Protein AF-A0A956W4H2-F1 (afdb_monomer_lite)

Structure (mmCIF, N/CA/C/O backbone):
data_AF-A0A956W4H2-F1
#
_entry.id   AF-A0A956W4H2-F1
#
loop_
_atom_site.group_PDB
_atom_site.id
_atom_site.type_symbol
_atom_site.label_atom_id
_atom_site.label_alt_id
_atom_site.label_comp_id
_atom_site.label_asym_id
_atom_site.label_entity_id
_atom_site.label_seq_id
_atom_site.pdbx_PDB_ins_code
_atom_site.Cartn_x
_atom_site.Cartn_y
_atom_site.Cartn_z
_atom_site.occupancy
_atom_site.B_iso_or_equiv
_atom_site.auth_seq_id
_atom_site.auth_comp_id
_atom_site.auth_asym_id
_atom_site.auth_atom_id
_atom_site.pdbx_PDB_model_num
ATOM 1 N N . VAL A 1 1 ? -1.738 -5.622 8.835 1.00 96.38 1 VAL A N 1
ATOM 2 C CA . VAL A 1 1 ? -2.962 -5.263 8.076 1.00 96.38 1 VAL A CA 1
ATOM 3 C C . VAL A 1 1 ? -2.923 -5.839 6.670 1.00 96.38 1 VAL A C 1
ATOM 5 O O . VAL A 1 1 ? -3.871 -6.510 6.296 1.00 96.38 1 VAL A O 1
ATOM 8 N N . MET A 1 2 ? -1.835 -5.641 5.915 1.00 97.19 2 MET A N 1
ATOM 9 C CA . MET A 1 2 ? -1.691 -6.159 4.545 1.00 97.19 2 MET A CA 1
ATOM 10 C C . MET A 1 2 ? -1.968 -7.664 4.428 1.00 97.19 2 MET A C 1
ATOM 12 O O . MET A 1 2 ? -2.796 -8.061 3.619 1.00 97.19 2 MET A O 1
ATOM 16 N N . ARG A 1 3 ? -1.355 -8.484 5.291 1.00 95.44 3 ARG A N 1
ATOM 17 C CA . ARG A 1 3 ? -1.586 -9.936 5.311 1.00 95.44 3 ARG A CA 1
ATOM 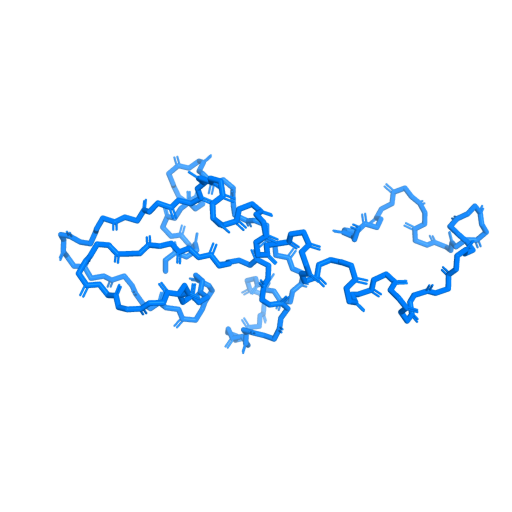18 C C . ARG A 1 3 ? -3.058 -10.311 5.525 1.00 95.44 3 ARG A C 1
ATOM 20 O O . ARG A 1 3 ? -3.587 -11.116 4.776 1.00 95.44 3 ARG A O 1
ATOM 27 N N . ALA A 1 4 ? -3.738 -9.677 6.481 1.00 96.44 4 ALA A N 1
ATOM 28 C CA . ALA A 1 4 ? -5.161 -9.928 6.726 1.00 96.44 4 ALA A CA 1
ATOM 29 C C . ALA A 1 4 ? -6.041 -9.534 5.522 1.00 96.44 4 ALA A C 1
ATOM 31 O O . ALA A 1 4 ? -7.016 -10.214 5.214 1.00 96.44 4 ALA A O 1
ATOM 32 N N . ALA A 1 5 ? -5.686 -8.461 4.803 1.00 96.50 5 ALA A N 1
ATOM 33 C CA . ALA A 1 5 ? -6.365 -8.098 3.560 1.00 96.50 5 ALA A CA 1
ATOM 34 C C . ALA A 1 5 ? -6.171 -9.179 2.479 1.00 96.50 5 ALA A C 1
ATOM 36 O O . ALA A 1 5 ? -7.139 -9.600 1.856 1.00 96.50 5 ALA A O 1
ATOM 37 N N . MET A 1 6 ? -4.953 -9.706 2.322 1.00 94.62 6 MET A N 1
ATOM 38 C CA . MET A 1 6 ? -4.675 -10.800 1.381 1.00 94.62 6 MET A CA 1
ATOM 39 C C . MET A 1 6 ? -5.439 -12.085 1.728 1.00 94.62 6 MET A C 1
ATOM 41 O O . MET A 1 6 ? -6.046 -12.686 0.847 1.00 94.62 6 MET A O 1
ATOM 45 N N . GLU A 1 7 ? -5.477 -12.470 3.007 1.00 95.19 7 GLU A N 1
ATOM 46 C CA . GLU A 1 7 ? -6.220 -13.645 3.496 1.00 95.19 7 GLU A CA 1
ATOM 47 C C . GLU A 1 7 ? -7.741 -13.524 3.273 1.00 95.19 7 GLU A C 1
ATOM 49 O O . GLU A 1 7 ? -8.442 -14.531 3.209 1.00 95.19 7 GLU A O 1
ATOM 54 N N . THR A 1 8 ? -8.251 -12.300 3.104 1.00 95.25 8 THR A N 1
ATOM 55 C CA . THR A 1 8 ? -9.665 -12.000 2.812 1.00 95.25 8 THR A CA 1
ATOM 56 C C . THR A 1 8 ? -9.930 -11.686 1.335 1.00 95.25 8 THR A C 1
ATOM 58 O O . THR A 1 8 ? -11.038 -11.289 0.977 1.00 95.25 8 THR A O 1
ATOM 61 N N . GLY A 1 9 ? -8.935 -11.874 0.461 1.00 95.00 9 GLY A N 1
ATOM 62 C CA . GLY A 1 9 ? -9.055 -11.648 -0.982 1.00 95.00 9 GLY A CA 1
ATOM 63 C C . GLY A 1 9 ? -8.993 -10.177 -1.413 1.00 95.00 9 GLY A C 1
ATOM 64 O O . GLY A 1 9 ? -9.255 -9.864 -2.573 1.00 95.00 9 GLY A O 1
ATOM 65 N N . VAL A 1 10 ? -8.636 -9.260 -0.511 1.00 96.19 10 VAL A N 1
ATOM 66 C CA . VAL A 1 10 ? -8.470 -7.833 -0.807 1.00 96.19 10 VAL A CA 1
ATOM 67 C C . VAL A 1 10 ? -7.011 -7.541 -1.149 1.00 96.19 10 VAL A C 1
ATOM 69 O O . VAL A 1 10 ? -6.130 -7.548 -0.288 1.00 96.19 10 VAL A O 1
ATOM 72 N N . SER A 1 11 ? -6.756 -7.217 -2.416 1.00 94.06 11 SER A N 1
ATOM 73 C CA . SER A 1 11 ? -5.431 -6.786 -2.863 1.00 94.06 11 SER A CA 1
ATOM 74 C C . SER A 1 11 ? -5.161 -5.329 -2.474 1.00 94.06 11 SER A C 1
ATOM 76 O O . SER A 1 11 ? -5.959 -4.432 -2.757 1.00 94.06 11 SER A O 1
ATOM 78 N N . ILE A 1 12 ? -4.020 -5.084 -1.825 1.00 96.75 12 ILE A N 1
ATOM 79 C CA . ILE A 1 12 ? -3.513 -3.742 -1.519 1.00 96.75 12 ILE A CA 1
ATOM 80 C C . ILE A 1 12 ? -2.221 -3.538 -2.325 1.00 96.75 12 ILE A C 1
ATOM 82 O O . ILE A 1 12 ? -1.305 -4.350 -2.182 1.00 96.75 12 ILE A O 1
ATOM 86 N N . PRO A 1 13 ? -2.102 -2.459 -3.125 1.00 95.88 13 PRO A N 1
ATOM 87 C CA . PRO A 1 13 ? -0.926 -2.232 -3.962 1.00 95.88 13 PRO A CA 1
ATOM 88 C C . PRO A 1 13 ? 0.344 -2.059 -3.123 1.00 95.88 13 PRO A C 1
ATOM 90 O O . PRO A 1 13 ? 0.328 -1.425 -2.060 1.00 95.88 13 PRO A O 1
ATOM 93 N N . ARG A 1 14 ? 1.454 -2.615 -3.611 1.00 94.62 14 ARG A N 1
ATOM 94 C CA . ARG A 1 14 ? 2.766 -2.625 -2.955 1.00 94.62 14 ARG A CA 1
ATOM 95 C C . ARG A 1 14 ? 3.876 -2.699 -4.00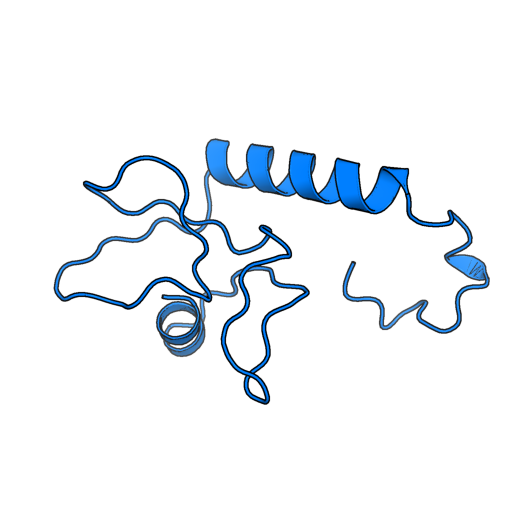4 1.00 94.62 14 ARG A C 1
ATOM 97 O O . ARG A 1 14 ? 3.687 -3.363 -5.004 1.00 94.62 14 ARG A O 1
ATOM 104 N N . LEU A 1 15 ? 5.016 -2.064 -3.719 1.00 95.12 15 LEU A N 1
ATOM 105 C CA . LEU A 1 15 ? 6.275 -2.249 -4.465 1.00 95.12 15 LEU A CA 1
ATOM 106 C C . LEU A 1 15 ? 7.396 -2.796 -3.567 1.00 95.12 15 LEU A C 1
ATOM 108 O O . LEU A 1 15 ? 8.219 -3.589 -3.994 1.00 95.12 15 LEU A O 1
ATOM 112 N N . CYS A 1 16 ? 7.439 -2.383 -2.293 1.00 94.81 16 CYS A N 1
ATOM 113 C CA . CYS A 1 16 ? 8.526 -2.754 -1.375 1.00 94.81 16 CYS A CA 1
ATOM 114 C C . CYS A 1 16 ? 8.187 -3.898 -0.406 1.00 94.81 16 CYS A C 1
ATOM 116 O O . CYS A 1 16 ? 9.024 -4.258 0.415 1.00 94.81 16 CYS A O 1
ATOM 118 N N . ALA A 1 17 ? 6.941 -4.378 -0.382 1.00 94.94 17 ALA A N 1
ATOM 119 C CA . ALA A 1 17 ? 6.522 -5.419 0.555 1.00 94.94 17 ALA A CA 1
ATOM 120 C C . ALA A 1 17 ? 6.558 -6.780 -0.142 1.00 94.94 17 ALA A C 1
ATOM 122 O O . ALA A 1 17 ? 6.065 -6.902 -1.258 1.00 94.94 17 ALA A O 1
ATOM 123 N N . THR A 1 18 ? 7.125 -7.780 0.525 1.00 91.62 18 THR A N 1
ATOM 124 C CA . THR A 1 18 ? 7.256 -9.169 0.069 1.00 91.62 18 THR A CA 1
ATOM 125 C C . THR A 1 18 ? 7.232 -10.084 1.291 1.00 91.62 18 THR A C 1
ATOM 127 O O . THR A 1 18 ? 7.577 -9.643 2.385 1.00 91.62 18 THR A O 1
ATOM 130 N N . ASP A 1 19 ? 6.847 -11.346 1.115 1.00 88.06 19 ASP A N 1
ATOM 131 C CA . ASP A 1 19 ? 6.813 -12.338 2.198 1.00 88.06 19 ASP A CA 1
ATOM 132 C C . ASP A 1 19 ? 8.210 -12.860 2.575 1.00 88.06 19 ASP A C 1
ATOM 134 O O . ASP A 1 19 ? 8.376 -13.529 3.591 1.00 88.06 19 ASP A O 1
ATOM 138 N N . SER A 1 20 ? 9.228 -12.564 1.758 1.00 92.06 20 SER A N 1
ATOM 139 C CA . SER A 1 20 ? 10.609 -13.022 1.972 1.00 92.06 20 SER A CA 1
ATOM 140 C C . SER A 1 20 ? 11.471 -12.067 2.806 1.00 92.06 20 SER A C 1
ATOM 142 O O . SER A 1 20 ? 12.606 -12.408 3.125 1.00 92.06 20 SER A O 1
ATOM 144 N N . LEU A 1 21 ? 10.974 -10.868 3.130 1.00 92.44 21 LEU A N 1
ATOM 145 C CA . LEU A 1 21 ? 11.718 -9.825 3.844 1.00 92.44 21 LEU A CA 1
ATOM 146 C C . LEU A 1 21 ? 10.863 -9.194 4.944 1.00 92.44 21 LEU A C 1
ATOM 148 O O . LEU A 1 21 ? 9.634 -9.256 4.918 1.00 92.44 21 LEU A O 1
ATOM 152 N N . GLU A 1 22 ? 11.522 -8.544 5.902 1.00 93.19 22 GLU A N 1
ATOM 153 C CA . GLU A 1 22 ? 10.825 -7.802 6.949 1.00 93.19 22 GLU A CA 1
ATOM 154 C C . GLU A 1 22 ? 10.045 -6.596 6.386 1.00 93.19 22 GLU A C 1
ATOM 156 O O . GLU A 1 22 ? 10.464 -5.967 5.405 1.00 93.19 22 GLU A O 1
ATOM 161 N N . PRO A 1 23 ? 8.911 -6.218 7.007 1.00 93.69 23 PRO A N 1
ATOM 162 C CA . PRO A 1 23 ? 8.132 -5.068 6.567 1.00 93.69 23 PRO A CA 1
ATOM 163 C C . PRO A 1 23 ? 8.913 -3.748 6.635 1.00 93.69 23 PRO A C 1
ATOM 165 O O . PRO A 1 23 ? 9.249 -3.267 7.712 1.00 93.69 23 PRO A O 1
ATOM 168 N N . PHE A 1 24 ? 9.120 -3.113 5.478 1.00 94.44 24 PHE A N 1
ATOM 169 C CA . PHE A 1 24 ? 9.931 -1.892 5.382 1.00 94.44 24 PHE A CA 1
ATOM 170 C C . PHE A 1 24 ? 9.114 -0.587 5.356 1.00 94.44 24 PHE A C 1
ATOM 172 O O . PHE A 1 24 ? 9.433 0.383 6.036 1.00 94.44 24 PHE A O 1
ATOM 179 N N . GLY A 1 25 ? 8.024 -0.544 4.580 1.00 95.31 25 GLY A N 1
ATOM 180 C CA . GLY A 1 25 ? 7.121 0.617 4.527 1.00 95.31 25 GLY A CA 1
ATOM 181 C C . GLY A 1 25 ? 7.589 1.813 3.685 1.00 95.31 25 GLY A C 1
ATOM 182 O O . GLY A 1 25 ? 6.962 2.872 3.773 1.00 95.31 25 GLY A O 1
ATOM 183 N N . SER A 1 26 ? 8.621 1.663 2.848 1.00 95.19 26 SER A N 1
ATOM 184 C CA . SER A 1 26 ? 9.174 2.768 2.048 1.00 95.19 26 SER A CA 1
ATOM 185 C C . SER A 1 26 ? 8.303 3.224 0.891 1.00 95.19 26 SER A C 1
ATOM 187 O O . SER A 1 26 ? 8.198 4.423 0.674 1.00 95.19 26 SER A O 1
ATOM 189 N N . CYS A 1 27 ? 7.665 2.306 0.156 1.00 96.00 27 CYS A N 1
ATOM 190 C CA . CYS A 1 27 ? 7.007 2.687 -1.098 1.00 96.00 27 CYS A CA 1
ATOM 191 C C . CYS A 1 27 ? 5.746 3.531 -0.922 1.00 96.00 27 CYS A C 1
ATOM 193 O O . CYS A 1 27 ? 5.265 4.126 -1.875 1.00 96.00 27 CYS A O 1
ATOM 195 N N . ARG A 1 28 ? 5.161 3.544 0.283 1.00 97.06 28 ARG A N 1
ATOM 196 C CA . ARG A 1 28 ? 3.934 4.289 0.614 1.00 97.06 28 ARG A CA 1
ATOM 197 C C . ARG A 1 28 ? 2.762 4.083 -0.367 1.00 97.06 28 ARG A C 1
ATOM 199 O O . ARG A 1 28 ? 1.853 4.901 -0.386 1.00 97.06 28 ARG A O 1
ATOM 206 N N . LEU A 1 29 ? 2.707 2.984 -1.122 1.00 97.38 29 LEU A N 1
ATOM 207 C CA . LEU A 1 29 ? 1.539 2.656 -1.959 1.00 97.38 29 LEU A CA 1
ATOM 208 C C . LEU A 1 29 ? 0.462 1.900 -1.188 1.00 97.38 29 LEU A C 1
ATOM 210 O O . LEU A 1 29 ? -0.736 2.076 -1.415 1.00 97.38 29 LEU A O 1
ATOM 214 N N . CYS A 1 30 ? 0.872 1.138 -0.181 1.00 97.62 30 CYS A N 1
ATOM 215 C CA . CYS A 1 30 ? -0.021 0.305 0.610 1.00 97.62 30 CYS A CA 1
ATOM 216 C C . CYS A 1 30 ? -0.776 1.070 1.716 1.00 97.62 30 CYS A C 1
ATOM 218 O O . CYS A 1 30 ? -1.141 0.489 2.742 1.00 97.62 30 CYS A O 1
ATOM 220 N N . LEU A 1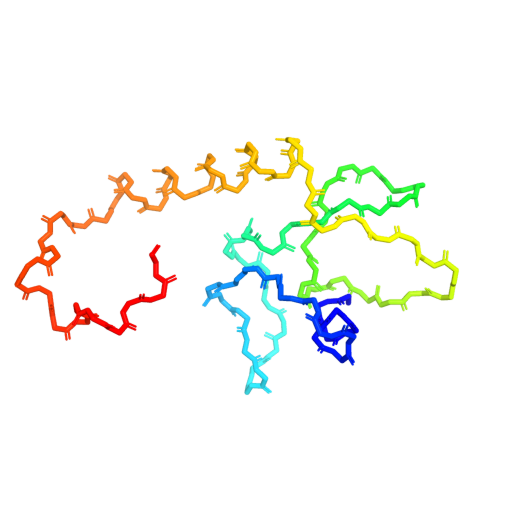 31 ? -0.977 2.380 1.539 1.00 98.12 31 LEU A N 1
ATOM 221 C CA . LEU A 1 31 ? -1.667 3.245 2.496 1.00 98.12 31 LEU A CA 1
ATOM 222 C C . LEU A 1 31 ? -3.124 2.826 2.642 1.00 98.12 31 LEU A C 1
ATOM 224 O O . LEU A 1 31 ? -3.793 2.526 1.651 1.00 98.12 31 LEU A O 1
ATOM 228 N N . VAL A 1 32 ? -3.605 2.842 3.877 1.00 98.19 32 VAL A N 1
ATOM 229 C CA . VAL A 1 32 ? -4.984 2.515 4.243 1.00 98.19 32 VAL A CA 1
ATOM 230 C C . VAL A 1 32 ? -5.511 3.534 5.243 1.00 98.19 32 VAL A C 1
ATOM 232 O O . VAL A 1 32 ? -4.733 4.251 5.872 1.00 98.19 32 VAL A O 1
ATOM 235 N N . GLU A 1 33 ? -6.825 3.588 5.407 1.00 98.06 33 GLU A N 1
ATOM 236 C CA . GLU A 1 33 ? -7.463 4.322 6.498 1.00 98.06 33 GLU A CA 1
ATOM 237 C C . GLU A 1 33 ? -7.966 3.342 7.547 1.00 98.06 33 GLU A C 1
ATOM 239 O O . GLU A 1 33 ? -8.462 2.267 7.217 1.00 98.06 33 GLU A O 1
ATOM 244 N N . ILE A 1 34 ? -7.808 3.707 8.816 1.00 97.75 34 ILE A N 1
ATOM 245 C CA . ILE A 1 34 ? -8.212 2.883 9.952 1.00 97.75 34 ILE A CA 1
ATOM 246 C C . ILE A 1 34 ? -9.109 3.741 10.841 1.00 97.75 34 ILE A C 1
ATOM 248 O O . ILE A 1 34 ? -8.700 4.829 11.252 1.00 97.75 34 ILE A O 1
ATOM 252 N N . GLU A 1 35 ? -10.323 3.266 11.124 1.00 97.50 35 GLU A N 1
ATOM 253 C CA . GLU A 1 35 ? -11.283 3.980 11.975 1.00 97.50 35 GLU A CA 1
ATOM 254 C C . GLU A 1 35 ? -10.655 4.292 13.345 1.00 97.50 35 GLU A C 1
ATOM 256 O O . GLU A 1 35 ? -10.005 3.445 13.956 1.00 97.50 35 GLU A O 1
ATOM 261 N N . GLY A 1 36 ? -10.791 5.538 13.806 1.00 94.56 36 GLY A N 1
ATOM 262 C CA . GLY A 1 36 ? -10.210 5.995 15.073 1.00 94.56 36 GLY A CA 1
ATOM 263 C C . GLY A 1 36 ? -8.706 6.310 15.042 1.00 94.56 36 GLY A C 1
ATOM 264 O O . GLY A 1 36 ? -8.186 6.826 16.031 1.00 94.56 36 GLY A O 1
ATOM 265 N N . ARG A 1 37 ? -7.994 6.082 13.926 1.00 94.38 37 ARG A N 1
ATOM 266 C CA . ARG A 1 37 ? -6.584 6.484 13.770 1.00 94.38 37 ARG A CA 1
ATOM 267 C C . ARG A 1 37 ? -6.445 7.726 12.896 1.00 94.38 37 ARG A C 1
ATOM 269 O O . ARG A 1 37 ? -7.170 7.926 11.926 1.00 94.38 37 ARG A O 1
ATOM 276 N N . LYS A 1 38 ? -5.471 8.574 13.231 1.00 93.38 38 LYS A N 1
ATOM 277 C CA . LYS A 1 38 ? -5.126 9.746 12.418 1.00 93.38 38 LYS A CA 1
ATOM 278 C C . LYS A 1 38 ? -4.243 9.341 11.239 1.00 93.38 38 LYS A C 1
ATOM 280 O O . LYS A 1 38 ? -3.319 8.544 11.386 1.00 93.38 38 LYS A O 1
ATOM 285 N N . GLY A 1 39 ? -4.477 9.981 10.096 1.00 95.38 39 GLY A N 1
ATOM 286 C CA . GLY A 1 39 ? -3.655 9.816 8.900 1.00 95.38 39 GLY A CA 1
ATOM 287 C C . GLY A 1 39 ? -3.949 8.531 8.129 1.00 95.38 39 GLY A C 1
ATOM 288 O O . GLY A 1 39 ? -5.012 7.934 8.262 1.00 95.38 39 GLY A O 1
ATOM 289 N N . THR A 1 40 ? -2.998 8.150 7.281 1.00 97.06 40 THR A N 1
ATOM 290 C CA . THR A 1 40 ? -3.075 6.978 6.405 1.00 97.06 40 THR A CA 1
ATOM 291 C C . THR A 1 40 ? -1.849 6.095 6.634 1.00 97.06 40 THR A C 1
ATOM 293 O O . THR A 1 40 ? -0.816 6.272 5.982 1.00 97.06 40 THR A O 1
ATOM 296 N N . PRO A 1 41 ? -1.875 5.200 7.633 1.00 97.19 41 PRO A N 1
ATOM 297 C CA . PRO A 1 41 ? -0.737 4.334 7.910 1.00 97.19 41 PRO A CA 1
ATOM 298 C C . PRO A 1 41 ? -0.479 3.342 6.763 1.00 97.19 41 PRO A C 1
ATOM 300 O O . PRO A 1 41 ? -1.363 3.023 5.966 1.00 97.19 41 PRO A O 1
ATOM 303 N N . ALA A 1 42 ? 0.758 2.848 6.676 1.00 97.94 42 ALA A N 1
ATOM 304 C CA . ALA A 1 42 ? 1.135 1.821 5.708 1.00 97.94 42 ALA A CA 1
ATOM 305 C C . ALA A 1 42 ? 0.660 0.445 6.191 1.00 97.94 42 ALA A C 1
ATOM 307 O O . ALA A 1 42 ? 0.978 0.021 7.303 1.00 97.94 42 ALA A O 1
ATOM 308 N N . SER A 1 43 ? -0.085 -0.281 5.360 1.00 97.88 43 SER A N 1
ATOM 309 C CA . SER A 1 43 ? -0.661 -1.573 5.756 1.00 97.88 43 SER A CA 1
ATOM 310 C C . SER A 1 43 ? 0.371 -2.689 5.955 1.00 97.88 43 SER A C 1
ATOM 312 O O . SER A 1 43 ? 0.085 -3.622 6.713 1.00 97.88 43 SER A O 1
ATOM 314 N N . CYS A 1 44 ? 1.542 -2.609 5.307 1.00 97.25 44 CYS A N 1
ATOM 315 C CA . CYS A 1 44 ? 2.605 -3.611 5.438 1.00 97.25 44 CYS A CA 1
ATOM 316 C C . CYS A 1 44 ? 3.267 -3.595 6.821 1.00 97.25 44 CYS A C 1
ATOM 318 O O . CYS A 1 44 ? 3.550 -4.658 7.357 1.00 97.25 44 CYS A O 1
ATOM 320 N N . THR A 1 45 ? 3.448 -2.420 7.429 1.00 97.12 45 THR A N 1
ATOM 321 C CA . THR A 1 45 ? 4.083 -2.278 8.750 1.00 97.12 45 THR A CA 1
ATOM 322 C C . THR A 1 45 ? 3.081 -2.170 9.896 1.00 97.12 45 THR A C 1
ATOM 324 O O . THR A 1 45 ? 3.469 -2.283 11.052 1.00 97.12 45 THR A O 1
ATOM 327 N N . THR A 1 46 ? 1.792 -1.952 9.611 1.00 97.31 46 THR A N 1
ATOM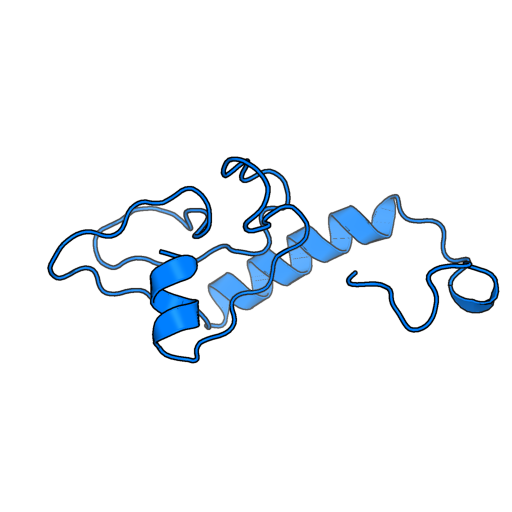 328 C CA . THR A 1 46 ? 0.767 -1.801 10.657 1.00 97.31 46 THR A CA 1
ATOM 329 C C . THR A 1 46 ? 0.268 -3.169 11.142 1.00 97.31 46 THR A C 1
ATOM 331 O O . THR A 1 46 ? -0.320 -3.905 10.337 1.00 97.31 46 THR A O 1
ATOM 334 N N . PRO A 1 47 ? 0.427 -3.520 12.43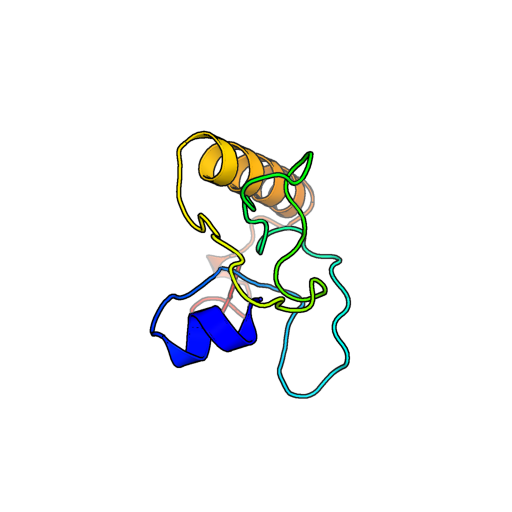3 1.00 96.12 47 PRO A N 1
ATOM 335 C CA . PRO A 1 47 ? -0.161 -4.728 13.013 1.00 96.12 47 PRO A CA 1
ATOM 336 C C . PRO A 1 47 ? -1.694 -4.669 13.020 1.00 96.12 47 PRO A C 1
ATOM 338 O O . PRO A 1 47 ? -2.282 -3.589 13.006 1.00 96.12 47 PRO A O 1
ATOM 341 N N . VAL A 1 48 ? -2.347 -5.832 13.000 1.00 96.31 48 VAL A N 1
ATOM 342 C CA . VAL A 1 48 ? -3.812 -5.925 13.121 1.00 96.31 48 VAL A CA 1
ATOM 343 C C . VAL A 1 48 ? -4.191 -5.969 14.597 1.00 96.31 48 VAL A C 1
ATOM 345 O O . VAL A 1 48 ? -3.506 -6.615 15.383 1.00 96.31 48 VAL A O 1
ATOM 348 N N . GLU A 1 49 ? -5.295 -5.317 14.953 1.00 95.88 49 GLU A N 1
ATOM 349 C CA . GLU A 1 49 ? -5.874 -5.352 16.299 1.00 95.88 49 GLU A CA 1
ATOM 350 C C . GLU A 1 49 ? -7.345 -5.798 16.231 1.00 95.88 49 GLU A C 1
ATOM 352 O O . GLU A 1 49 ? -8.012 -5.556 15.216 1.00 95.88 49 GLU A O 1
ATOM 357 N N . PRO A 1 50 ? -7.881 -6.435 17.288 1.00 95.81 50 PRO A N 1
ATOM 358 C CA . PRO A 1 50 ? -9.293 -6.799 17.353 1.00 95.81 50 PRO A CA 1
ATOM 359 C C . PRO A 1 50 ? -10.212 -5.586 17.167 1.00 95.81 50 PRO A C 1
ATOM 361 O O . PRO A 1 50 ? -9.979 -4.521 17.732 1.00 95.81 50 PRO A O 1
ATOM 364 N N . GLY A 1 51 ? -11.274 -5.750 16.375 1.00 95.06 51 GLY A N 1
ATOM 365 C CA . GLY A 1 51 ? -12.245 -4.682 16.105 1.00 95.06 51 GLY A CA 1
ATOM 366 C C . GLY A 1 51 ? -11.752 -3.584 15.155 1.00 95.06 51 GLY A C 1
ATOM 367 O O . GLY A 1 51 ? -12.490 -2.635 14.892 1.00 95.06 51 GLY A O 1
ATOM 368 N N . MET A 1 52 ? -10.537 -3.705 14.608 1.00 96.75 52 MET A N 1
ATOM 369 C CA . MET A 1 52 ? -10.008 -2.757 13.632 1.00 96.75 52 MET A CA 1
ATOM 370 C C . MET A 1 52 ? -10.847 -2.778 12.345 1.00 96.75 52 MET A C 1
ATOM 372 O O . MET A 1 52 ? -11.007 -3.817 11.708 1.00 96.75 52 MET A O 1
ATOM 376 N N . LYS A 1 53 ? -11.341 -1.608 11.932 1.00 97.19 53 LYS A N 1
ATOM 377 C CA . LYS A 1 53 ? -12.028 -1.411 10.651 1.00 97.19 53 LYS A CA 1
ATOM 378 C C . LYS A 1 53 ? -11.115 -0.651 9.704 1.00 97.19 53 LYS A C 1
ATOM 380 O O . LYS A 1 53 ? -10.675 0.458 10.018 1.00 97.19 53 LYS A O 1
ATOM 385 N N . VAL A 1 54 ? -10.815 -1.266 8.566 1.00 97.62 54 VAL A N 1
ATOM 386 C CA . VAL A 1 54 ? -9.838 -0.759 7.600 1.00 97.62 54 VAL A CA 1
ATOM 387 C C . VAL A 1 54 ? -10.526 -0.476 6.274 1.00 97.62 54 VAL A C 1
ATOM 389 O O . VAL A 1 54 ? -11.147 -1.360 5.692 1.00 97.62 54 VAL A O 1
ATOM 392 N N . THR A 1 55 ? -10.348 0.738 5.765 1.00 97.44 55 THR A N 1
ATOM 393 C CA . THR A 1 55 ? -10.758 1.127 4.415 1.00 97.44 55 THR A CA 1
ATOM 394 C C . THR A 1 55 ? -9.530 1.105 3.509 1.00 97.44 55 THR A C 1
ATOM 396 O O . THR A 1 55 ? -8.555 1.821 3.744 1.00 97.44 55 THR A O 1
ATOM 399 N N . THR A 1 56 ? -9.556 0.273 2.467 1.00 97.06 56 THR A N 1
ATOM 400 C CA . THR A 1 56 ? -8.430 0.087 1.529 1.00 97.06 56 THR A CA 1
ATOM 401 C C . THR A 1 56 ? -8.576 0.891 0.236 1.00 97.06 56 THR A C 1
ATOM 403 O O . THR A 1 56 ? -7.580 1.106 -0.467 1.00 97.06 56 THR A O 1
ATOM 406 N N . GLN A 1 57 ? -9.793 1.356 -0.064 1.00 95.69 57 GLN A N 1
ATOM 407 C CA . GLN A 1 57 ? -10.132 2.123 -1.255 1.00 95.69 57 GLN A CA 1
ATOM 408 C C . GLN A 1 57 ? -11.160 3.208 -0.921 1.00 95.69 57 GLN A C 1
ATOM 410 O O . GLN A 1 57 ? -12.241 2.932 -0.414 1.00 95.69 57 GLN A O 1
ATOM 415 N N . ASN A 1 58 ? -10.805 4.454 -1.220 1.00 96.88 58 ASN A N 1
ATOM 416 C CA . ASN A 1 58 ? -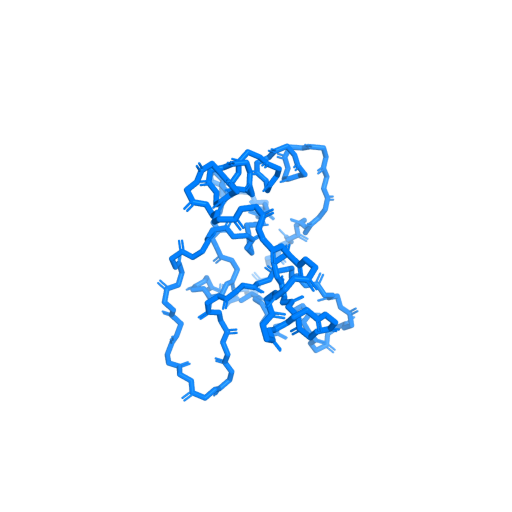11.697 5.609 -1.274 1.00 96.88 58 ASN A CA 1
ATOM 417 C C . ASN A 1 58 ? -10.999 6.729 -2.069 1.00 96.88 58 ASN A C 1
ATOM 419 O O . ASN A 1 58 ? -9.849 6.578 -2.492 1.00 96.88 58 ASN A O 1
ATOM 423 N N . SER A 1 59 ? -11.677 7.859 -2.275 1.00 97.62 59 SER A N 1
ATOM 424 C CA . SER A 1 59 ? -11.141 8.987 -3.051 1.00 97.62 59 SER A CA 1
ATOM 425 C C . SER A 1 59 ? -9.863 9.585 -2.450 1.00 97.62 59 SER A C 1
ATOM 427 O O . SER A 1 59 ? -8.947 9.957 -3.186 1.00 97.62 59 SER A O 1
ATOM 429 N N . ARG A 1 60 ? -9.761 9.639 -1.119 1.00 96.62 60 ARG A N 1
ATOM 430 C CA . ARG A 1 60 ? -8.601 10.179 -0.402 1.00 96.62 60 ARG A CA 1
ATOM 431 C C . ARG A 1 60 ? -7.369 9.285 -0.551 1.00 96.62 60 ARG A C 1
ATOM 433 O O . ARG A 1 60 ? -6.307 9.784 -0.920 1.00 96.62 60 ARG A O 1
ATOM 440 N N . ILE A 1 61 ? -7.510 7.978 -0.336 1.00 97.56 61 ILE A N 1
ATOM 441 C CA . ILE A 1 61 ? -6.446 6.983 -0.532 1.00 97.56 61 ILE A CA 1
ATOM 442 C C . ILE A 1 61 ? -6.021 6.946 -2.004 1.00 97.56 61 ILE A C 1
ATOM 444 O O . ILE A 1 61 ? -4.825 6.938 -2.288 1.00 97.56 61 ILE A O 1
ATOM 448 N N . ALA A 1 62 ? -6.974 6.972 -2.942 1.00 97.69 62 ALA A N 1
ATOM 449 C CA . ALA A 1 62 ? -6.678 6.982 -4.374 1.00 97.69 62 ALA A CA 1
ATOM 450 C C . ALA A 1 62 ? -5.850 8.210 -4.780 1.00 97.69 62 ALA A C 1
ATOM 452 O O . ALA A 1 62 ? -4.862 8.070 -5.500 1.00 97.69 62 ALA A O 1
ATOM 453 N N . LYS A 1 63 ? -6.201 9.399 -4.269 1.00 98.06 63 LYS A N 1
ATOM 454 C CA . LYS A 1 63 ? -5.429 10.627 -4.502 1.00 98.06 63 LYS A CA 1
ATOM 455 C C . LYS A 1 63 ? -4.012 10.519 -3.937 1.00 98.06 63 LYS A C 1
ATOM 457 O O . LYS A 1 63 ? -3.060 10.848 -4.629 1.00 98.06 63 LYS A O 1
ATOM 462 N N . LEU A 1 64 ? -3.857 10.017 -2.710 1.00 97.69 64 LEU A N 1
ATOM 463 C CA . LEU A 1 64 ? -2.535 9.843 -2.100 1.00 97.69 64 LEU A CA 1
ATOM 464 C C . LEU A 1 64 ? -1.660 8.863 -2.886 1.00 97.69 64 LEU A C 1
ATOM 466 O O . LEU A 1 64 ? -0.504 9.170 -3.147 1.00 97.69 64 LEU A O 1
ATOM 470 N N . ARG A 1 65 ? -2.209 7.714 -3.297 1.00 97.69 65 ARG A N 1
ATOM 471 C CA . ARG A 1 65 ? -1.477 6.729 -4.108 1.00 97.69 65 ARG A CA 1
ATOM 472 C C . ARG A 1 65 ? -1.062 7.303 -5.459 1.00 97.69 65 ARG A C 1
ATOM 474 O O . ARG A 1 65 ? 0.067 7.074 -5.871 1.00 97.69 65 ARG A O 1
ATOM 481 N N . ARG A 1 66 ? -1.935 8.080 -6.111 1.00 97.38 66 ARG A N 1
ATOM 482 C CA . ARG A 1 66 ? -1.596 8.775 -7.359 1.00 97.38 66 ARG A CA 1
ATOM 483 C C . ARG A 1 66 ? -0.431 9.737 -7.161 1.00 97.38 66 ARG A C 1
ATOM 485 O O . ARG A 1 66 ? 0.537 9.633 -7.892 1.00 97.38 66 ARG A O 1
ATOM 492 N N . ASN A 1 67 ? -0.482 10.588 -6.138 1.00 97.38 67 ASN A N 1
ATOM 493 C CA . ASN A 1 67 ? 0.607 11.521 -5.848 1.00 97.38 67 ASN A CA 1
ATOM 494 C C . ASN A 1 67 ? 1.931 10.790 -5.562 1.00 97.38 67 ASN A C 1
ATOM 496 O O . ASN A 1 67 ? 2.987 11.244 -5.980 1.00 97.38 67 ASN A O 1
ATOM 500 N N . VAL A 1 68 ? 1.889 9.658 -4.849 1.00 96.94 68 VAL A N 1
ATOM 501 C CA . VAL A 1 68 ? 3.084 8.829 -4.619 1.00 96.94 68 VAL A CA 1
ATOM 502 C C . VAL A 1 68 ? 3.620 8.277 -5.941 1.00 96.94 68 VAL A C 1
ATOM 504 O O . VAL A 1 68 ? 4.816 8.374 -6.184 1.00 96.94 68 VAL A O 1
ATOM 507 N N . MET A 1 69 ? 2.757 7.751 -6.813 1.00 95.75 69 MET A N 1
ATOM 508 C CA . MET A 1 69 ? 3.172 7.266 -8.135 1.00 95.75 69 MET A CA 1
ATOM 509 C C . MET A 1 69 ? 3.713 8.377 -9.035 1.00 95.75 69 MET A C 1
ATOM 511 O O . MET A 1 69 ? 4.684 8.151 -9.744 1.00 95.75 69 MET A O 1
ATOM 515 N N . GLU A 1 70 ? 3.143 9.581 -8.982 1.00 96.38 70 GLU A N 1
ATOM 516 C CA . GLU A 1 70 ? 3.661 10.745 -9.710 1.00 96.38 70 GLU A CA 1
ATOM 517 C C . GLU A 1 70 ? 5.106 11.066 -9.300 1.00 96.38 70 GLU A C 1
ATOM 519 O O . GLU A 1 70 ? 5.927 11.350 -10.167 1.00 96.38 70 GLU A O 1
ATOM 524 N N . LEU A 1 71 ? 5.442 10.942 -8.008 1.00 94.94 71 LEU A N 1
ATOM 525 C CA . LEU A 1 71 ? 6.819 11.101 -7.520 1.00 94.94 71 LEU A CA 1
ATOM 526 C C . LEU A 1 71 ? 7.747 9.971 -7.982 1.00 94.94 71 LEU A C 1
ATOM 528 O O . LEU A 1 71 ? 8.916 10.209 -8.254 1.00 94.94 71 LEU A O 1
ATOM 532 N N . TYR A 1 72 ? 7.252 8.735 -8.076 1.00 93.69 72 TYR A N 1
ATOM 533 C CA . TYR A 1 72 ? 8.054 7.634 -8.618 1.00 93.69 72 TYR A CA 1
ATOM 534 C C . TYR A 1 72 ? 8.360 7.834 -10.101 1.00 93.69 72 TYR A C 1
ATOM 536 O O . TYR A 1 72 ? 9.486 7.610 -10.533 1.00 93.69 72 TYR A O 1
ATOM 544 N N . ILE A 1 73 ? 7.362 8.263 -10.873 1.00 93.06 73 ILE A N 1
ATOM 545 C CA . ILE A 1 73 ? 7.489 8.442 -12.318 1.00 93.06 73 ILE A CA 1
ATOM 546 C C . ILE A 1 73 ? 8.328 9.681 -12.653 1.00 93.06 73 ILE A C 1
ATOM 548 O O . ILE A 1 73 ? 8.992 9.677 -13.685 1.00 93.06 73 ILE A O 1
ATOM 552 N N . SER A 1 74 ? 8.363 10.715 -11.800 1.00 94.62 74 SER A N 1
ATOM 553 C CA . SER A 1 74 ? 9.155 11.924 -12.076 1.00 94.62 74 SER A CA 1
ATOM 554 C C . SER A 1 74 ? 10.654 11.654 -12.215 1.00 94.62 74 SER A C 1
ATOM 556 O O . SER A 1 74 ? 11.311 12.336 -12.996 1.00 94.62 74 SER A O 1
ATOM 558 N N . ASP A 1 75 ? 11.167 10.654 -11.493 1.00 91.69 75 ASP A N 1
ATOM 559 C CA . ASP A 1 75 ? 12.575 10.242 -11.539 1.00 91.69 75 ASP A CA 1
ATOM 560 C C . ASP A 1 75 ? 12.795 8.944 -12.347 1.00 91.69 75 ASP A C 1
ATOM 562 O O . ASP A 1 75 ? 13.931 8.489 -12.493 1.00 91.69 75 ASP A O 1
ATOM 566 N N . HIS A 1 76 ? 11.733 8.324 -12.877 1.00 92.75 76 HIS A N 1
ATOM 567 C CA . HIS A 1 76 ? 11.830 7.083 -13.648 1.00 92.75 76 HIS A CA 1
ATOM 568 C C . HIS A 1 76 ? 12.129 7.370 -15.132 1.00 92.75 76 HIS A C 1
ATOM 570 O O . HIS A 1 76 ? 11.428 8.178 -15.747 1.00 92.75 76 HIS A O 1
ATOM 576 N N . PRO A 1 77 ? 13.121 6.703 -15.754 1.00 92.00 77 PRO A N 1
ATOM 577 C CA . PRO A 1 77 ? 13.402 6.886 -17.175 1.00 92.00 77 PRO A CA 1
ATOM 578 C C . PRO A 1 77 ? 12.210 6.434 -18.030 1.00 92.00 77 PRO A C 1
ATOM 580 O O . PRO A 1 77 ? 11.686 5.335 -17.859 1.00 92.00 77 PRO A O 1
ATOM 583 N N . LEU A 1 78 ? 11.792 7.264 -18.987 1.00 87.50 78 LEU A N 1
ATOM 584 C CA . LEU A 1 78 ? 10.624 7.017 -19.845 1.00 87.50 78 LEU A CA 1
ATOM 585 C C . LEU A 1 78 ? 10.941 6.093 -21.036 1.00 87.50 78 LEU A C 1
ATOM 587 O O . LEU A 1 78 ? 10.466 6.304 -22.150 1.00 87.50 78 LEU A O 1
ATOM 591 N N . ASP A 1 79 ? 11.717 5.042 -20.786 1.00 92.00 79 ASP A N 1
ATOM 592 C CA . ASP A 1 79 ? 12.244 4.123 -21.800 1.00 92.00 79 ASP A CA 1
ATOM 593 C C . ASP A 1 79 ? 11.512 2.770 -21.784 1.00 92.00 79 ASP A C 1
ATOM 595 O O . ASP A 1 79 ? 12.092 1.729 -22.100 1.00 92.00 79 ASP A O 1
ATOM 599 N N . CYS A 1 80 ? 10.225 2.761 -21.407 1.00 92.38 80 CYS A N 1
ATOM 600 C CA . CYS A 1 80 ? 9.453 1.534 -21.170 1.00 92.38 80 CYS A CA 1
ATOM 601 C C . CYS A 1 80 ? 9.504 0.555 -22.350 1.00 92.38 80 CYS A C 1
ATOM 603 O O . CYS A 1 80 ? 9.607 -0.643 -22.136 1.00 92.38 80 CYS A O 1
ATOM 605 N N . LEU A 1 81 ? 9.494 1.039 -23.597 1.00 91.69 81 LEU A N 1
ATOM 606 C CA . LEU A 1 81 ? 9.509 0.175 -24.787 1.00 91.69 81 LEU A CA 1
ATOM 607 C C . LEU A 1 81 ? 10.825 -0.592 -24.979 1.00 91.69 81 LEU A C 1
ATOM 609 O O . LEU A 1 81 ? 10.833 -1.636 -25.625 1.00 91.69 81 LEU A O 1
ATOM 613 N N . THR A 1 82 ? 11.921 -0.083 -24.422 1.00 93.94 82 THR A N 1
ATOM 614 C CA . THR A 1 82 ? 13.254 -0.700 -24.470 1.00 93.94 82 THR A CA 1
ATOM 615 C C . THR A 1 82 ? 13.696 -1.251 -23.116 1.00 93.94 82 THR A C 1
ATOM 617 O O . THR A 1 82 ? 14.781 -1.819 -23.005 1.00 93.94 82 THR A O 1
ATOM 620 N N . CYS A 1 83 ? 12.875 -1.088 -22.077 1.00 94.50 83 CYS A N 1
ATOM 621 C CA . CYS A 1 83 ? 13.165 -1.559 -20.733 1.00 94.50 83 CYS A CA 1
ATOM 622 C C . CYS A 1 83 ? 13.092 -3.096 -20.680 1.00 94.50 83 CYS A C 1
ATOM 624 O O . CYS A 1 83 ? 12.074 -3.664 -21.077 1.00 94.50 83 CYS A O 1
ATOM 626 N N . PRO A 1 84 ? 14.107 -3.792 -20.135 1.00 93.94 84 PRO A N 1
ATOM 627 C CA . PRO A 1 84 ? 14.068 -5.249 -19.986 1.00 93.94 84 PRO A CA 1
ATOM 628 C C . PRO A 1 84 ? 12.930 -5.759 -19.093 1.00 93.94 84 PRO A C 1
ATOM 630 O O . PRO A 1 84 ? 12.524 -6.904 -19.233 1.00 93.94 84 PRO A O 1
ATOM 633 N N . ALA A 1 85 ? 12.428 -4.921 -18.179 1.00 91.75 85 ALA A N 1
ATOM 634 C CA . ALA A 1 85 ? 11.305 -5.250 -17.300 1.00 91.75 85 ALA A CA 1
ATOM 635 C C . ALA A 1 85 ? 9.932 -4.972 -17.941 1.00 91.75 85 ALA A C 1
ATOM 637 O O . ALA A 1 85 ? 8.902 -5.154 -17.297 1.00 91.75 85 ALA A O 1
ATOM 638 N N . ASN A 1 86 ? 9.887 -4.490 -19.186 1.00 90.56 86 ASN A N 1
ATOM 639 C CA . ASN A 1 86 ? 8.631 -4.218 -19.873 1.00 90.56 86 ASN A CA 1
ATOM 640 C C . ASN A 1 86 ? 7.787 -5.495 -20.002 1.00 90.56 86 ASN A C 1
ATOM 642 O O . ASN A 1 86 ? 8.274 -6.513 -20.484 1.00 90.56 86 ASN A O 1
ATOM 646 N N . GLY A 1 87 ? 6.520 -5.427 -19.590 1.00 87.56 87 GLY A N 1
ATOM 647 C CA . GLY A 1 87 ? 5.611 -6.578 -19.525 1.00 87.56 87 GLY A CA 1
ATOM 648 C C . GLY A 1 87 ? 5.525 -7.246 -18.148 1.00 87.56 87 GLY A C 1
ATOM 649 O O . GLY A 1 87 ? 4.463 -7.763 -17.820 1.00 87.56 87 GLY A O 1
ATOM 650 N N . ASP A 1 88 ? 6.573 -7.136 -17.325 1.00 91.44 88 ASP A N 1
ATOM 651 C CA . ASP A 1 88 ? 6.647 -7.715 -15.970 1.00 91.44 88 ASP A CA 1
ATOM 652 C C . ASP A 1 88 ? 6.884 -6.649 -14.875 1.00 91.44 88 ASP A C 1
ATOM 654 O O . ASP A 1 88 ? 7.141 -6.963 -13.712 1.00 91.44 88 ASP A O 1
ATOM 658 N N . CYS A 1 89 ? 6.822 -5.366 -15.238 1.00 91.56 89 CYS A N 1
ATOM 659 C CA . CYS A 1 89 ? 7.026 -4.244 -14.327 1.00 91.56 89 CYS A CA 1
ATOM 660 C C . CYS A 1 89 ? 5.820 -4.063 -13.388 1.00 91.56 89 CYS A C 1
ATOM 662 O O . CYS A 1 89 ? 4.688 -3.930 -13.846 1.00 91.56 89 CYS A O 1
ATOM 664 N N . GLU A 1 90 ? 6.065 -4.008 -12.073 1.00 87.50 90 GLU A N 1
ATOM 665 C CA . GLU A 1 90 ? 5.027 -3.774 -11.048 1.00 87.50 90 GLU A CA 1
ATOM 666 C C . GLU A 1 90 ? 4.700 -2.282 -10.811 1.00 87.50 90 GLU A C 1
ATOM 668 O O . GLU A 1 90 ? 3.831 -1.965 -9.993 1.00 87.50 90 GLU A O 1
ATOM 673 N N . LEU A 1 91 ? 5.417 -1.375 -11.486 1.00 86.62 91 LEU A N 1
ATOM 674 C CA . LEU A 1 91 ? 5.243 0.085 -11.428 1.00 86.62 91 LEU A CA 1
ATOM 675 C C . LEU A 1 91 ? 4.190 0.550 -12.440 1.00 86.62 91 LEU A C 1
ATOM 677 O O . LEU A 1 91 ? 3.303 1.335 -12.029 1.00 86.62 91 LEU A O 1
#

pLDDT: mean 95.03, std 2.68, range [86.62, 98.19]

Radius of gyration: 14.58 Å; chains: 1; bounding box: 26×26×42 Å

Sequence (91 aa):
VMRAAMETGVSIPRLCATDSLEPFGSCRLCLVEIEGRKGTPASCTTPVEPGMKVTTQNSRIAKLRRNVMELYISDHPLDCLTCPANGDCEL

Foldseek 3Di:
DCVVCVVVVHHQQDDPDDPVDQQDCPLVRRWKDWPPDPDTGRPSPDDDDPPIDIGRDDPVSVVSNVVSVVVVVVPDDPPLVVDPCNPVDSD

Secondary structure (DSSP, 8-state):
-HHHHHHTT-----SS--TTS-----S--SB-EETT-SS--BTTTPPP-TT--EE--SHHHHHHHHHHHHHHHHTS-S-GGG-TTTTT---